Protein AF-A0AAD4FK71-F1 (afdb_monomer_lite)

InterPro domains:
  IPR039461 Peptidase family M49 [PTHR23422] (10-125)

Foldseek 3Di:
DDPPQPAQPDADDPDDDDPCVVVLVPDDPVVVVVVVVVVVVVVVCLVVVQVVLHPCLVVVLCVLVVLCVVCVVVLVVLCVQLVHDPVLSSLVVSQVVQCVVCSHQADPVSPDGHDGPHDPSSVVSSD

pLDDT: mean 83.79, std 14.92, range [30.34, 98.38]

Sequence (127 aa):
MTTNRLQIPEHTSLVHRLEIKPIFDSLSSRHKLYAHYLPKSAWAGTRIILPQTSGSSETIFEFIISLYRACDGKWDFLADECAVTDTEVQAFLSYAALFLYNLGQFYGDGGQQFVPDLSNDSLKNTL

Radius of gyration: 17.41 Å; chains: 1; bounding box: 33×38×49 Å

Secondary structure (DSSP, 8-state):
------PPPPTTSS------HHHHHHS-HHHHHHHHHHHHHHHHTHHHHHHHH-TTHHHHHHHHHHHHHHHTT-HHHHHHHTT--HHHHHHHHHHHHHHHHHTSSB-TTSS-B---SS-HHHHHHT-

Structure (mmCIF, N/CA/C/O backbone):
data_AF-A0AAD4FK71-F1
#
_entry.id   AF-A0AAD4FK71-F1
#
loop_
_atom_site.group_PDB
_atom_site.id
_atom_site.type_symbol
_atom_site.label_atom_id
_atom_site.label_alt_id
_atom_site.label_comp_id
_atom_site.label_asym_id
_atom_site.label_entity_id
_atom_site.label_seq_id
_atom_site.pdbx_PDB_ins_code
_atom_site.Cartn_x
_atom_site.Cartn_y
_atom_site.Cartn_z
_atom_site.occupancy
_atom_site.B_iso_or_equiv
_atom_site.auth_seq_id
_atom_site.auth_comp_id
_atom_site.auth_asym_id
_atom_site.auth_atom_id
_atom_site.pdbx_PDB_model_num
ATOM 1 N N . MET A 1 1 ? -5.806 22.432 23.462 1.00 33.44 1 MET A N 1
ATOM 2 C CA . MET A 1 1 ? -5.677 22.550 21.996 1.00 33.44 1 MET A CA 1
ATOM 3 C C . MET A 1 1 ? -6.458 21.403 21.392 1.00 33.44 1 MET A C 1
ATOM 5 O O . MET A 1 1 ? -6.058 20.261 21.554 1.00 33.44 1 MET A O 1
ATOM 9 N N . THR A 1 2 ? -7.630 21.690 20.838 1.00 30.34 2 THR A N 1
ATOM 10 C CA . THR A 1 2 ? -8.492 20.716 20.164 1.00 30.34 2 THR A CA 1
ATOM 11 C C . THR A 1 2 ? -7.798 20.266 18.883 1.00 30.34 2 THR A C 1
ATOM 13 O O . THR A 1 2 ? -7.734 21.004 17.905 1.00 30.34 2 THR A O 1
ATOM 16 N N . THR A 1 3 ? -7.208 19.074 18.909 1.00 39.72 3 THR A N 1
ATOM 17 C CA . THR A 1 3 ? -6.728 18.388 17.712 1.00 39.72 3 THR A CA 1
ATOM 18 C C . THR A 1 3 ? -7.942 18.076 16.846 1.00 39.72 3 THR A C 1
ATOM 20 O O . THR A 1 3 ? -8.678 17.130 17.112 1.00 39.72 3 THR A O 1
ATOM 23 N N . ASN A 1 4 ? -8.182 18.910 15.833 1.00 41.66 4 ASN A N 1
ATOM 24 C CA . ASN A 1 4 ? -9.071 18.573 14.727 1.00 41.66 4 ASN A CA 1
ATOM 25 C C . ASN A 1 4 ? -8.506 17.310 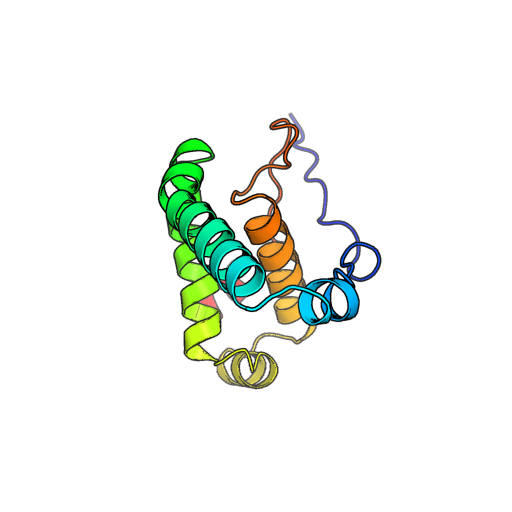14.068 1.00 41.66 4 ASN A C 1
ATOM 27 O O . ASN A 1 4 ? -7.549 17.384 13.299 1.00 41.66 4 ASN A O 1
AT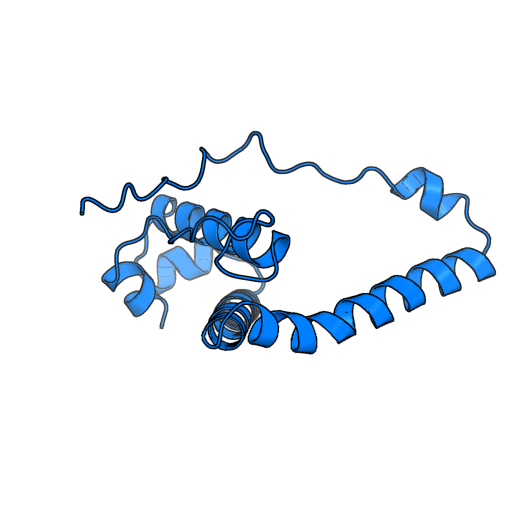OM 31 N N . ARG A 1 5 ? -9.040 16.140 14.432 1.00 48.56 5 ARG A N 1
ATOM 32 C CA . ARG A 1 5 ? -8.792 14.901 13.698 1.00 48.56 5 ARG A CA 1
ATOM 33 C C . ARG A 1 5 ? -9.503 15.055 12.362 1.00 48.56 5 ARG A C 1
ATOM 35 O O . ARG A 1 5 ? -10.729 15.057 12.332 1.00 48.56 5 ARG A O 1
ATOM 42 N N . LEU A 1 6 ? -8.752 15.231 11.280 1.00 53.97 6 LEU A N 1
ATOM 43 C CA . LEU A 1 6 ? -9.345 15.096 9.958 1.00 53.97 6 LEU A CA 1
ATOM 44 C C . LEU A 1 6 ? -9.700 13.624 9.767 1.00 53.97 6 LEU A C 1
ATOM 46 O O . LEU A 1 6 ? -8.823 12.759 9.793 1.00 53.97 6 LEU A O 1
ATOM 50 N N . GLN A 1 7 ? -10.998 13.360 9.639 1.00 56.66 7 GLN A N 1
ATOM 51 C CA . GLN A 1 7 ? -11.505 12.067 9.204 1.00 56.66 7 GLN A CA 1
ATOM 52 C C . GLN A 1 7 ? -10.936 11.739 7.825 1.00 56.66 7 GLN A C 1
ATOM 54 O O . GLN A 1 7 ? -10.749 12.625 6.986 1.00 56.66 7 GLN A O 1
ATOM 59 N N . ILE A 1 8 ? -10.637 10.458 7.617 1.00 62.12 8 ILE A N 1
ATOM 60 C CA . ILE A 1 8 ? -10.242 9.936 6.311 1.00 62.12 8 ILE A CA 1
ATOM 61 C C . ILE A 1 8 ? -11.364 10.305 5.320 1.00 62.12 8 ILE A C 1
ATOM 63 O O . ILE A 1 8 ? -12.530 10.049 5.624 1.00 62.12 8 ILE A O 1
ATOM 67 N N . PRO A 1 9 ? -11.057 10.955 4.183 1.00 58.44 9 PRO A N 1
ATOM 68 C CA . PRO A 1 9 ? -12.081 11.355 3.222 1.00 58.44 9 PRO A CA 1
ATOM 69 C C . PRO A 1 9 ? -12.882 10.149 2.698 1.00 58.44 9 PRO A C 1
ATOM 71 O O . PRO A 1 9 ? -12.345 9.054 2.544 1.00 58.44 9 PRO A O 1
ATOM 74 N N . GLU A 1 10 ? -14.176 10.362 2.435 1.00 56.31 10 GLU A N 1
ATOM 75 C CA . GLU A 1 10 ? -15.147 9.312 2.092 1.00 56.31 10 GLU A CA 1
ATOM 76 C C . GLU A 1 10 ? -14.785 8.488 0.832 1.00 56.31 10 GLU A C 1
ATOM 78 O O . GLU A 1 10 ? -14.159 8.957 -0.119 1.00 56.31 10 GLU A O 1
ATOM 83 N N . HIS A 1 11 ? -15.234 7.230 0.839 1.00 57.88 11 HIS A N 1
ATOM 84 C CA . HIS A 1 11 ? -14.462 6.028 0.493 1.00 57.88 11 HIS A CA 1
ATOM 85 C C . HIS A 1 11 ? -14.178 5.678 -0.982 1.00 57.88 11 HIS A C 1
ATOM 87 O O . HIS A 1 11 ? -13.484 4.692 -1.216 1.00 57.88 11 HIS A O 1
ATOM 93 N N . THR A 1 12 ? -14.676 6.379 -2.003 1.00 50.03 12 THR A N 1
ATOM 94 C CA . THR A 1 12 ? -14.643 5.797 -3.373 1.00 50.03 12 THR A CA 1
ATOM 95 C C . THR A 1 12 ? -14.093 6.690 -4.476 1.00 50.03 12 THR A C 1
ATOM 97 O O . THR A 1 12 ? -13.758 6.185 -5.546 1.00 50.03 12 THR A O 1
ATOM 100 N N . SER A 1 13 ? -13.945 7.995 -4.248 1.00 53.78 13 SER A N 1
ATOM 101 C CA . SER A 1 13 ? -13.575 8.939 -5.313 1.00 53.78 13 SER A CA 1
ATOM 102 C C . SER A 1 13 ? -12.066 9.146 -5.492 1.00 53.78 13 SER A C 1
ATOM 104 O O . SER A 1 13 ? -11.671 9.843 -6.423 1.00 53.78 13 SER A O 1
ATOM 106 N N . LEU A 1 14 ? -11.226 8.542 -4.640 1.00 67.94 14 LEU A N 1
ATOM 107 C CA . LEU A 1 14 ? -9.779 8.816 -4.572 1.00 67.94 14 LEU A CA 1
ATOM 108 C C . LEU A 1 14 ? -8.880 7.682 -5.089 1.00 67.94 14 LEU A C 1
ATOM 110 O O . LEU A 1 14 ? -7.673 7.878 -5.239 1.00 67.94 14 LEU A O 1
ATOM 114 N N . VAL A 1 15 ? -9.432 6.496 -5.363 1.00 81.50 15 VAL A N 1
ATOM 115 C CA . VAL A 1 15 ? -8.656 5.361 -5.881 1.00 81.50 15 VAL A CA 1
ATOM 116 C C . VAL A 1 15 ? -8.820 5.287 -7.392 1.00 81.50 15 VAL A C 1
ATOM 118 O O . VAL A 1 15 ? -9.895 4.983 -7.907 1.00 81.50 15 VAL A O 1
ATOM 121 N N . HIS A 1 16 ? -7.727 5.521 -8.113 1.00 86.69 16 HIS A N 1
ATOM 122 C CA . HIS A 1 16 ? -7.698 5.439 -9.569 1.00 86.69 16 HIS A CA 1
ATOM 123 C C . HIS A 1 16 ? -6.749 4.338 -10.024 1.00 86.69 16 HIS A C 1
ATOM 125 O O . HIS A 1 16 ? -5.592 4.270 -9.605 1.00 86.69 16 HIS A O 1
ATOM 131 N N . ARG A 1 17 ? -7.231 3.476 -10.921 1.00 90.00 17 ARG A N 1
ATOM 132 C CA . ARG A 1 17 ? -6.391 2.458 -11.546 1.00 90.00 17 ARG A CA 1
ATOM 133 C C . ARG A 1 17 ? -5.507 3.106 -12.607 1.00 90.00 17 ARG A C 1
ATOM 135 O O . ARG A 1 17 ? -5.995 3.804 -13.491 1.00 90.00 17 ARG A O 1
ATOM 142 N N . LEU A 1 18 ? -4.207 2.831 -12.548 1.00 90.56 18 LEU A N 1
ATOM 143 C CA . LEU A 1 18 ? -3.277 3.247 -13.590 1.00 90.56 18 LEU A CA 1
ATOM 144 C C . LEU A 1 18 ? -3.470 2.384 -14.850 1.00 90.56 18 LEU A C 1
ATOM 146 O O . LEU A 1 18 ? -3.084 1.214 -14.885 1.00 90.56 18 LEU A O 1
ATOM 150 N N . GLU A 1 19 ? -4.030 2.973 -15.905 1.00 94.75 19 GLU A N 1
ATOM 151 C CA . GLU A 1 19 ? -4.225 2.322 -17.207 1.00 94.75 19 GLU A CA 1
ATOM 152 C C . GLU A 1 19 ? -2.918 2.288 -18.020 1.00 94.75 19 GLU A C 1
ATOM 154 O O . GLU A 1 19 ? -2.703 3.078 -18.936 1.00 94.75 19 GLU A O 1
ATOM 159 N N . ILE A 1 20 ? -2.011 1.370 -17.671 1.00 94.12 20 ILE A N 1
ATOM 160 C CA . ILE A 1 20 ? -0.681 1.261 -18.304 1.00 94.12 20 ILE A CA 1
ATOM 161 C C . ILE A 1 20 ? -0.538 0.065 -19.252 1.00 94.12 20 ILE A C 1
ATOM 163 O O . ILE A 1 20 ? 0.427 -0.014 -20.011 1.00 94.12 20 ILE A O 1
ATOM 167 N N . LYS A 1 21 ? -1.490 -0.878 -19.239 1.00 95.25 21 LYS A N 1
ATOM 168 C CA . LYS A 1 21 ? -1.368 -2.159 -19.953 1.00 95.25 21 LYS A CA 1
ATOM 169 C C . LYS A 1 21 ? -1.048 -2.013 -21.453 1.00 95.25 21 LYS A C 1
ATOM 171 O O . LYS A 1 21 ? -0.086 -2.648 -21.878 1.00 95.25 21 LYS A O 1
ATOM 176 N N . PRO A 1 22 ? -1.745 -1.175 -22.248 1.00 97.06 22 PRO A N 1
ATOM 177 C CA . PRO A 1 22 ? -1.445 -1.048 -23.679 1.00 97.06 22 PRO A CA 1
ATOM 178 C C . PRO A 1 22 ? -0.022 -0.537 -23.942 1.00 97.06 22 PRO A C 1
ATOM 180 O O . PRO A 1 22 ? 0.666 -1.016 -24.843 1.00 97.06 22 PRO A O 1
ATOM 183 N N . ILE A 1 23 ? 0.443 0.402 -23.111 1.00 96.44 23 ILE A N 1
ATOM 184 C CA . ILE A 1 23 ? 1.791 0.969 -23.196 1.00 96.44 23 ILE A CA 1
ATOM 185 C C . ILE A 1 23 ? 2.817 -0.101 -22.827 1.00 96.44 23 ILE A C 1
ATOM 187 O O . ILE A 1 23 ? 3.765 -0.319 -23.578 1.00 96.44 23 ILE A O 1
ATOM 191 N N . PHE A 1 24 ? 2.607 -0.815 -21.717 1.00 96.69 24 PHE A N 1
ATOM 192 C CA . PHE A 1 24 ? 3.496 -1.892 -21.292 1.00 96.69 24 PHE A CA 1
ATOM 193 C C . PHE A 1 24 ? 3.574 -3.011 -22.336 1.00 96.69 24 PHE A C 1
ATOM 195 O O . PHE A 1 24 ? 4.663 -3.499 -22.636 1.00 96.69 24 PHE A O 1
ATOM 202 N N . ASP A 1 25 ? 2.446 -3.390 -22.939 1.00 97.62 25 ASP A N 1
ATOM 203 C CA . ASP A 1 25 ? 2.387 -4.441 -23.955 1.00 97.62 25 ASP A CA 1
ATOM 204 C C . ASP A 1 25 ? 3.169 -4.063 -25.223 1.00 97.62 25 ASP A C 1
ATOM 206 O O . ASP A 1 25 ? 3.823 -4.939 -25.797 1.00 97.62 25 ASP A O 1
ATOM 210 N N . SER A 1 26 ? 3.195 -2.772 -25.585 1.00 97.75 26 SER A N 1
ATOM 211 C CA . SER A 1 26 ? 3.951 -2.225 -26.726 1.00 97.75 26 SER A CA 1
ATOM 212 C C . SER A 1 26 ? 5.478 -2.222 -26.544 1.00 97.75 26 SER A C 1
ATOM 214 O O . SER A 1 26 ? 6.224 -2.046 -27.509 1.00 97.75 26 SER A O 1
ATOM 216 N N . LEU A 1 27 ? 5.967 -2.429 -25.317 1.00 97.94 27 LEU A N 1
ATOM 217 C CA . LEU A 1 27 ? 7.396 -2.434 -25.023 1.00 97.94 27 LEU A CA 1
ATOM 218 C C . LEU A 1 27 ? 8.102 -3.653 -25.635 1.00 97.94 27 LEU A C 1
ATOM 220 O O . LEU A 1 27 ? 7.593 -4.778 -25.626 1.00 97.94 27 LEU A O 1
ATOM 224 N N . SER A 1 28 ? 9.348 -3.447 -26.069 1.00 98.38 28 SER A N 1
ATOM 225 C CA . SER A 1 28 ? 10.257 -4.542 -26.417 1.00 98.38 28 SER A CA 1
ATOM 226 C C . SER A 1 28 ? 10.558 -5.420 -25.196 1.00 98.38 28 SER A C 1
ATOM 228 O O . SER A 1 28 ? 10.483 -4.960 -24.054 1.00 98.38 28 SER A O 1
ATOM 230 N N . SER A 1 29 ? 10.986 -6.668 -25.409 1.00 98.00 29 SER A N 1
ATOM 231 C CA . SER A 1 29 ? 11.355 -7.578 -24.311 1.00 98.00 29 SER A CA 1
ATOM 232 C C . SER A 1 29 ? 12.412 -6.979 -23.375 1.00 98.00 29 SER A C 1
ATOM 234 O O . SER A 1 29 ? 12.317 -7.121 -22.158 1.00 98.00 29 SER A O 1
ATOM 236 N N . ARG A 1 30 ? 13.383 -6.234 -23.923 1.00 98.12 30 ARG A N 1
ATOM 237 C CA . ARG A 1 30 ? 14.405 -5.530 -23.133 1.00 98.12 30 ARG A CA 1
ATOM 238 C C . ARG A 1 30 ? 13.798 -4.430 -22.260 1.00 98.12 30 ARG A C 1
ATOM 240 O O . ARG A 1 30 ? 14.146 -4.331 -21.086 1.00 98.12 30 ARG A O 1
ATOM 247 N N . HIS A 1 31 ? 12.896 -3.616 -22.808 1.00 98.12 31 HIS A N 1
ATOM 248 C CA . HIS A 1 31 ? 12.234 -2.556 -22.044 1.00 98.12 31 HIS A CA 1
ATOM 249 C C . HIS A 1 31 ? 11.281 -3.119 -20.986 1.00 98.12 31 HIS A C 1
ATOM 251 O O . HIS A 1 31 ? 11.223 -2.566 -19.895 1.00 98.12 31 HIS A O 1
ATOM 257 N N . LYS A 1 32 ? 10.607 -4.246 -21.250 1.00 98.00 32 LYS A N 1
ATOM 258 C CA . LYS A 1 32 ? 9.790 -4.949 -20.244 1.00 98.00 32 LYS A CA 1
ATOM 259 C C . LYS A 1 32 ? 10.630 -5.436 -19.067 1.00 98.00 32 LYS A C 1
ATOM 261 O O . LYS A 1 32 ? 10.234 -5.235 -17.925 1.00 98.00 32 LYS A O 1
ATOM 266 N N . LEU A 1 33 ? 11.807 -6.016 -19.325 1.00 98.06 33 LEU A N 1
ATOM 267 C CA . LEU A 1 33 ? 12.731 -6.421 -18.259 1.00 98.06 33 LEU A CA 1
ATOM 268 C C . LEU A 1 33 ? 13.185 -5.218 -17.428 1.00 98.06 33 LEU A C 1
ATOM 270 O O . LEU A 1 33 ? 13.126 -5.264 -16.203 1.00 98.06 33 LEU A O 1
ATOM 274 N N . TYR A 1 34 ? 13.573 -4.119 -18.080 1.00 97.69 34 TYR A N 1
ATOM 275 C CA . TYR A 1 34 ? 13.927 -2.887 -17.375 1.00 97.69 34 TYR A CA 1
ATOM 276 C C . TYR A 1 34 ? 12.760 -2.358 -16.524 1.00 97.69 34 TYR A C 1
ATOM 278 O O . TYR A 1 34 ? 12.929 -2.115 -15.331 1.00 97.69 34 TYR A O 1
ATOM 286 N N . ALA A 1 35 ? 11.563 -2.265 -17.106 1.00 96.62 35 ALA A N 1
ATOM 287 C CA . ALA A 1 35 ? 10.348 -1.817 -16.430 1.00 96.62 35 ALA A CA 1
ATOM 288 C C . ALA A 1 35 ? 9.878 -2.767 -15.314 1.00 96.62 35 ALA A C 1
ATOM 290 O O . ALA A 1 35 ? 9.141 -2.339 -14.435 1.00 96.62 35 ALA A O 1
ATOM 291 N N . HIS A 1 36 ? 10.301 -4.034 -15.315 1.00 95.56 36 HIS A N 1
ATOM 292 C CA . HIS A 1 36 ? 10.060 -4.971 -14.217 1.00 95.56 36 HIS A CA 1
ATOM 293 C C . HIS A 1 36 ? 11.045 -4.756 -13.061 1.00 95.56 36 HIS A C 1
ATOM 295 O O . HIS A 1 36 ? 10.641 -4.646 -11.903 1.00 95.56 36 HIS A O 1
ATOM 301 N N . TYR A 1 37 ? 12.346 -4.699 -13.363 1.00 97.69 37 TYR A N 1
ATOM 302 C CA . TYR A 1 37 ? 13.376 -4.636 -12.326 1.00 97.69 37 TYR A CA 1
ATOM 303 C C . TYR A 1 37 ? 13.500 -3.254 -11.685 1.00 97.69 37 TYR A C 1
ATOM 305 O O . TYR A 1 37 ? 13.771 -3.184 -10.489 1.00 97.69 37 TYR A O 1
ATOM 313 N N . LEU A 1 38 ? 13.254 -2.169 -12.426 1.00 96.12 38 LEU A N 1
ATOM 314 C CA . LEU A 1 38 ? 13.366 -0.813 -11.886 1.00 96.12 38 LEU A CA 1
ATOM 315 C C . LEU A 1 38 ? 12.391 -0.567 -10.713 1.00 96.12 38 LEU A C 1
ATOM 317 O O . LEU A 1 38 ? 12.868 -0.231 -9.627 1.00 96.12 38 LEU A O 1
ATOM 321 N N . PRO A 1 39 ? 11.065 -0.790 -10.842 1.00 94.81 39 PRO A N 1
ATOM 322 C CA . PRO A 1 39 ? 10.153 -0.665 -9.709 1.00 94.81 39 PRO A CA 1
ATOM 323 C C . PRO A 1 39 ? 10.455 -1.675 -8.604 1.00 94.81 39 PRO A C 1
ATOM 325 O O . PRO A 1 39 ? 10.340 -1.332 -7.437 1.00 94.81 39 PRO A O 1
ATOM 328 N N . LYS A 1 40 ? 10.882 -2.902 -8.935 1.00 95.56 40 LYS A N 1
ATOM 329 C CA . LYS A 1 40 ? 11.250 -3.909 -7.926 1.00 95.56 40 LYS A CA 1
ATOM 330 C C . LYS A 1 40 ? 12.377 -3.412 -7.014 1.00 95.56 40 LYS A C 1
ATOM 332 O O . LYS A 1 40 ? 12.298 -3.583 -5.801 1.00 95.56 40 LYS A O 1
ATOM 337 N N . SER A 1 41 ? 13.395 -2.771 -7.588 1.00 94.31 41 SER A N 1
ATOM 338 C CA . SER A 1 41 ? 14.463 -2.122 -6.825 1.00 94.31 41 SER A CA 1
ATOM 339 C C . SER A 1 41 ? 13.963 -0.906 -6.045 1.00 94.31 41 SER A C 1
ATOM 341 O O . SER A 1 41 ? 14.354 -0.736 -4.896 1.00 94.31 41 SER A O 1
ATOM 343 N N . ALA A 1 42 ? 13.075 -0.091 -6.622 1.00 94.31 42 ALA A N 1
ATOM 344 C CA . ALA A 1 42 ? 12.494 1.058 -5.926 1.00 94.31 42 ALA A CA 1
ATOM 345 C C . ALA A 1 42 ? 11.665 0.637 -4.695 1.00 94.31 42 ALA A C 1
ATOM 347 O O . ALA A 1 42 ? 11.864 1.173 -3.608 1.00 94.31 42 ALA A O 1
ATOM 348 N N . TRP A 1 43 ? 10.807 -0.379 -4.831 1.00 93.12 43 TRP A N 1
ATOM 349 C CA . TRP A 1 43 ? 9.988 -0.924 -3.741 1.00 93.12 43 TRP A CA 1
ATOM 350 C C . TRP A 1 43 ? 10.814 -1.599 -2.640 1.00 93.12 43 TRP A C 1
ATOM 352 O O . TRP A 1 43 ? 10.400 -1.615 -1.485 1.00 93.12 43 TRP A O 1
ATOM 362 N N . ALA A 1 44 ? 12.014 -2.104 -2.942 1.00 93.19 44 ALA A N 1
ATOM 363 C CA . ALA A 1 44 ? 12.928 -2.572 -1.897 1.00 93.19 44 ALA A CA 1
ATOM 364 C C . ALA A 1 44 ? 13.342 -1.437 -0.933 1.00 93.19 44 ALA A C 1
ATOM 366 O O . ALA A 1 44 ? 13.635 -1.694 0.234 1.00 93.19 44 ALA A O 1
ATOM 367 N N . GLY A 1 45 ? 13.303 -0.181 -1.393 1.00 93.06 45 GLY A N 1
ATOM 368 C CA . GLY A 1 45 ? 13.550 1.012 -0.584 1.00 93.06 45 GLY A CA 1
ATOM 369 C C . GLY A 1 45 ? 12.439 1.350 0.417 1.00 93.06 45 GLY A C 1
ATOM 370 O O . GLY A 1 45 ? 12.671 2.162 1.309 1.00 93.06 45 GLY A O 1
ATOM 371 N N . THR A 1 46 ? 11.263 0.714 0.349 1.00 93.50 46 THR A N 1
ATOM 372 C CA . THR A 1 46 ? 10.155 0.972 1.287 1.00 93.50 46 THR A CA 1
ATOM 373 C C . THR A 1 46 ? 10.571 0.792 2.748 1.00 93.50 46 THR A C 1
ATOM 375 O O . THR A 1 46 ? 10.198 1.597 3.596 1.00 93.50 46 THR A O 1
ATOM 378 N N . ARG A 1 47 ? 11.418 -0.202 3.045 1.00 91.38 47 ARG A N 1
ATOM 379 C CA . ARG A 1 47 ? 11.945 -0.442 4.402 1.00 91.38 47 ARG A CA 1
ATOM 380 C C . ARG A 1 47 ? 12.828 0.678 4.935 1.00 91.38 47 ARG A C 1
ATOM 382 O O . ARG A 1 47 ? 12.975 0.802 6.140 1.00 91.38 47 ARG A O 1
ATOM 389 N N . ILE A 1 48 ? 13.403 1.485 4.051 1.00 93.31 48 ILE A N 1
ATOM 390 C CA . ILE A 1 48 ? 14.200 2.651 4.431 1.00 93.31 48 ILE A CA 1
ATOM 391 C C . ILE A 1 48 ? 13.269 3.832 4.731 1.00 93.31 48 ILE A C 1
ATOM 393 O O . ILE A 1 48 ? 13.490 4.551 5.699 1.00 93.31 48 ILE A O 1
ATOM 397 N N . ILE A 1 49 ? 12.210 4.004 3.933 1.00 91.81 49 ILE A N 1
ATOM 398 C CA . ILE A 1 49 ? 11.264 5.126 4.047 1.00 91.81 49 ILE A CA 1
ATOM 399 C C . ILE A 1 49 ? 10.425 5.032 5.327 1.00 91.81 49 ILE A C 1
ATOM 401 O O . ILE A 1 49 ? 10.257 6.028 6.024 1.00 91.81 49 ILE A O 1
ATOM 405 N N . LEU A 1 50 ? 9.915 3.844 5.665 1.00 92.50 50 LEU A N 1
ATOM 406 C CA . LEU A 1 50 ? 9.031 3.649 6.822 1.00 92.50 50 LEU A CA 1
ATOM 407 C C . LEU A 1 50 ? 9.603 4.233 8.135 1.00 92.50 50 LEU A C 1
ATOM 409 O O . LEU A 1 50 ? 8.943 5.088 8.724 1.00 92.50 50 LEU A O 1
ATOM 413 N N . PRO A 1 51 ? 10.821 3.880 8.589 1.00 91.25 51 PRO A N 1
ATOM 414 C CA . PRO A 1 51 ? 11.383 4.454 9.813 1.00 91.25 51 PRO A CA 1
ATOM 415 C C . PRO A 1 51 ? 11.754 5.942 9.682 1.00 91.25 51 PRO A C 1
ATOM 417 O O . PRO A 1 51 ? 11.853 6.627 10.698 1.00 91.25 51 PRO A O 1
ATOM 420 N N . GLN A 1 52 ? 11.943 6.465 8.462 1.00 89.75 52 GLN A N 1
ATOM 421 C CA . GLN A 1 52 ? 12.186 7.896 8.233 1.00 89.75 52 GLN A CA 1
ATOM 422 C C . GLN A 1 52 ? 10.925 8.744 8.429 1.00 89.75 52 GLN A C 1
ATOM 424 O O . GLN A 1 52 ? 11.043 9.922 8.762 1.00 89.75 52 GLN A O 1
ATOM 429 N N . THR A 1 53 ? 9.732 8.170 8.239 1.00 85.12 53 THR A N 1
ATOM 430 C CA . THR A 1 53 ? 8.465 8.883 8.469 1.00 85.12 53 THR A CA 1
ATOM 431 C C . THR A 1 53 ? 8.063 8.857 9.941 1.00 85.12 53 THR A C 1
ATOM 433 O O . THR A 1 53 ? 7.709 9.890 10.507 1.00 85.12 53 THR A O 1
ATOM 436 N N . SER A 1 54 ? 8.115 7.688 10.585 1.00 85.56 54 SER A N 1
ATOM 437 C CA . SER A 1 54 ? 7.845 7.539 12.015 1.00 85.56 54 SER A CA 1
ATOM 438 C C . SER A 1 54 ? 8.380 6.217 12.556 1.00 85.56 54 SER A C 1
ATOM 440 O O . SER A 1 54 ? 8.318 5.195 11.877 1.00 85.56 54 SER A O 1
ATOM 442 N N . GLY A 1 55 ? 8.796 6.203 13.826 1.00 86.19 55 GLY A N 1
ATOM 443 C CA . GLY A 1 55 ? 9.204 4.974 14.518 1.00 86.19 55 GLY A CA 1
ATOM 444 C C . GLY A 1 55 ? 8.105 3.903 14.609 1.00 86.19 55 GLY A C 1
ATOM 445 O O . GLY A 1 55 ? 8.422 2.736 14.802 1.00 86.19 55 GLY A O 1
ATOM 446 N N . SER A 1 56 ? 6.827 4.269 14.442 1.00 86.62 56 SER A N 1
ATOM 447 C CA . SER A 1 56 ? 5.695 3.328 14.418 1.00 86.62 56 SER A CA 1
ATOM 448 C C . SER A 1 56 ? 5.302 2.845 13.018 1.00 86.62 56 SER A C 1
ATOM 450 O O . SER A 1 56 ? 4.580 1.853 12.909 1.00 86.62 56 SER A O 1
ATOM 452 N N . SER A 1 57 ? 5.751 3.513 11.948 1.00 91.12 57 SER A N 1
ATOM 453 C CA . SER A 1 57 ? 5.323 3.213 10.574 1.00 91.12 57 SER A CA 1
ATOM 454 C C . SER A 1 57 ? 5.702 1.793 10.147 1.00 91.12 57 SER A C 1
ATOM 456 O O . SER A 1 57 ? 4.914 1.117 9.493 1.00 91.12 57 S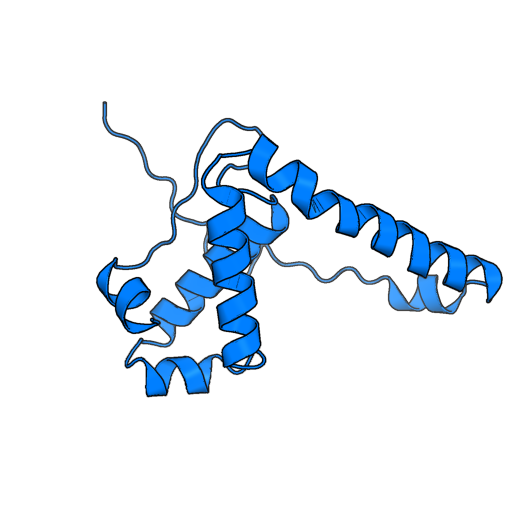ER A O 1
ATOM 458 N N . GLU A 1 58 ? 6.883 1.304 10.533 1.00 93.00 58 GLU A N 1
ATOM 459 C CA . GLU A 1 58 ? 7.313 -0.056 10.186 1.00 93.00 58 GLU A CA 1
ATOM 460 C C . GLU A 1 58 ? 6.382 -1.125 10.778 1.00 93.00 58 GLU A C 1
ATOM 462 O O . GLU A 1 58 ? 5.935 -2.019 10.061 1.00 93.00 58 GLU A O 1
ATOM 467 N N . THR A 1 59 ? 6.010 -0.984 12.051 1.00 92.81 59 THR A N 1
ATOM 468 C CA . THR A 1 59 ? 5.089 -1.904 12.731 1.00 92.81 59 THR A CA 1
ATOM 469 C C . THR A 1 59 ? 3.698 -1.895 12.098 1.00 92.81 59 THR A C 1
ATOM 471 O O . THR A 1 59 ? 3.101 -2.951 11.906 1.00 92.81 59 THR A O 1
ATOM 474 N N . ILE A 1 60 ? 3.183 -0.714 11.738 1.00 92.56 60 ILE A N 1
ATOM 475 C CA . ILE A 1 60 ? 1.873 -0.581 11.080 1.00 92.56 60 ILE A CA 1
ATOM 476 C C . ILE A 1 60 ? 1.894 -1.248 9.699 1.00 92.56 60 ILE A C 1
ATOM 478 O O . ILE A 1 60 ? 0.953 -1.956 9.343 1.00 92.56 60 ILE A O 1
ATOM 482 N N . PHE A 1 61 ? 2.974 -1.065 8.935 1.00 94.56 61 PHE A N 1
ATOM 483 C CA . PHE A 1 61 ? 3.143 -1.733 7.647 1.00 94.56 61 PHE A CA 1
ATOM 484 C C . PHE A 1 61 ? 3.135 -3.259 7.806 1.00 94.56 61 PHE A C 1
ATOM 486 O O . PHE A 1 61 ? 2.397 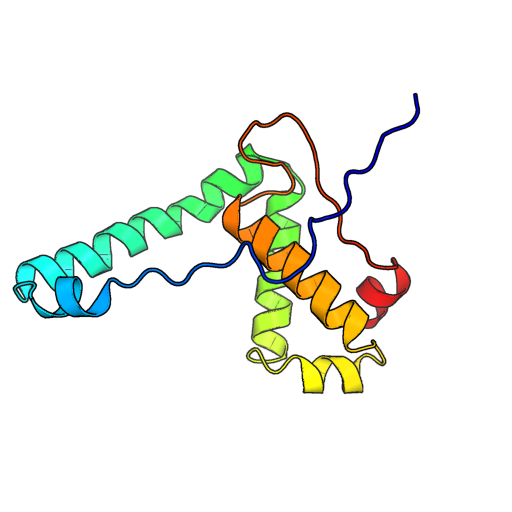-3.942 7.096 1.00 94.56 61 PHE A O 1
ATOM 493 N N . GLU A 1 62 ? 3.915 -3.799 8.749 1.00 94.19 62 GLU A N 1
ATOM 494 C CA . GLU A 1 62 ? 3.937 -5.243 9.014 1.00 94.19 62 GLU A CA 1
ATOM 495 C C . GLU A 1 62 ? 2.567 -5.780 9.411 1.00 94.19 62 GLU A C 1
ATOM 497 O O . GLU A 1 62 ? 2.179 -6.849 8.941 1.00 94.19 62 GLU A O 1
ATOM 502 N N . PHE A 1 63 ? 1.817 -5.038 10.224 1.00 93.00 63 PHE A N 1
ATOM 503 C CA . PHE A 1 63 ? 0.463 -5.411 10.618 1.00 93.00 63 PHE A CA 1
ATOM 504 C C . PHE A 1 63 ? -0.472 -5.532 9.407 1.00 93.00 63 PHE A C 1
ATOM 506 O O . PHE A 1 63 ? -1.083 -6.581 9.208 1.00 93.00 63 PHE A O 1
ATOM 513 N N . ILE A 1 64 ? -0.517 -4.508 8.546 1.00 93.88 64 ILE A N 1
ATOM 514 C CA . ILE A 1 64 ? -1.360 -4.502 7.339 1.00 93.88 64 ILE A CA 1
ATOM 515 C C . ILE A 1 64 ? -1.009 -5.680 6.419 1.00 93.88 64 ILE A C 1
ATOM 517 O O . ILE A 1 64 ? -1.895 -6.406 5.962 1.00 93.88 64 ILE A O 1
ATOM 521 N N . ILE A 1 65 ? 0.283 -5.899 6.156 1.00 94.56 65 ILE A N 1
ATOM 522 C CA . ILE A 1 65 ? 0.737 -6.982 5.273 1.00 94.56 65 ILE A CA 1
ATOM 523 C C . ILE A 1 65 ? 0.482 -8.361 5.894 1.00 94.56 65 ILE A C 1
ATOM 525 O O . ILE A 1 65 ? 0.147 -9.301 5.172 1.00 94.56 65 ILE A O 1
ATOM 529 N N . SER A 1 66 ? 0.625 -8.500 7.212 1.00 93.38 66 SER A N 1
ATOM 530 C CA . SER A 1 66 ? 0.367 -9.761 7.916 1.00 93.38 66 SER A CA 1
ATOM 531 C C . SER A 1 66 ? -1.112 -10.128 7.893 1.00 93.38 66 SER A C 1
ATOM 533 O O . SER A 1 66 ? -1.429 -11.274 7.583 1.00 93.38 66 SER A O 1
ATOM 535 N N . LEU A 1 67 ? -2.011 -9.162 8.112 1.00 91.94 67 LEU A N 1
ATOM 536 C CA . LEU A 1 67 ? -3.454 -9.375 7.975 1.00 91.94 67 LEU A CA 1
ATOM 537 C C . LEU A 1 67 ? -3.832 -9.798 6.555 1.00 91.94 67 LEU A C 1
ATOM 539 O O . LEU A 1 67 ? -4.511 -10.806 6.379 1.00 91.94 67 LEU A O 1
ATOM 543 N N . TYR A 1 68 ? -3.323 -9.091 5.539 1.00 93.56 68 TYR A N 1
ATOM 544 C CA . TYR A 1 68 ? -3.554 -9.470 4.144 1.00 93.56 68 TYR A CA 1
ATOM 545 C C . TYR A 1 68 ? -3.100 -10.909 3.856 1.00 93.56 68 TYR A C 1
ATOM 547 O O . TYR A 1 68 ? -3.797 -11.650 3.170 1.00 93.56 68 TYR A O 1
ATOM 555 N N . ARG A 1 69 ? -1.943 -11.327 4.388 1.00 93.06 69 ARG A N 1
ATOM 556 C CA . ARG A 1 69 ? -1.431 -12.700 4.231 1.00 93.06 69 ARG A CA 1
ATOM 557 C C . ARG A 1 69 ? -2.267 -13.736 4.977 1.00 93.06 69 ARG A C 1
ATOM 559 O O . ARG A 1 69 ? -2.380 -14.853 4.486 1.00 93.06 69 ARG A O 1
ATOM 566 N N . ALA A 1 70 ? -2.814 -13.388 6.139 1.00 90.25 70 ALA A N 1
ATOM 567 C CA . ALA A 1 70 ? -3.641 -14.288 6.935 1.00 90.25 70 ALA A CA 1
ATOM 568 C C . ALA A 1 70 ? -4.971 -14.607 6.235 1.00 90.25 70 ALA A C 1
ATOM 570 O O . ALA A 1 70 ? -5.410 -15.753 6.260 1.00 90.25 70 ALA A O 1
ATOM 571 N N . CYS A 1 71 ? -5.579 -13.619 5.570 1.00 90.06 71 CYS A N 1
ATOM 572 C CA . CYS A 1 71 ? -6.848 -13.798 4.861 1.00 90.06 71 CYS A CA 1
ATOM 573 C C . CYS A 1 71 ? -6.706 -14.016 3.344 1.00 90.06 71 CYS A C 1
ATOM 575 O O . CYS A 1 71 ? -7.703 -14.286 2.678 1.00 90.06 71 CYS A O 1
ATOM 577 N N . ASP A 1 72 ? -5.503 -13.888 2.775 1.00 91.50 72 ASP A N 1
ATOM 578 C CA . ASP A 1 72 ? -5.260 -13.895 1.320 1.00 91.50 72 ASP A CA 1
ATOM 579 C C . ASP A 1 72 ? -6.140 -12.868 0.571 1.00 91.50 72 ASP A C 1
ATOM 581 O O . ASP A 1 72 ? -6.682 -13.121 -0.504 1.00 91.50 72 ASP A O 1
ATOM 585 N N . GLY A 1 73 ? -6.360 -11.708 1.200 1.00 88.38 73 GLY A N 1
ATOM 586 C CA . GLY A 1 73 ? -7.246 -10.654 0.698 1.00 88.38 73 GLY A CA 1
ATOM 587 C C . GLY A 1 73 ? -8.748 -10.971 0.753 1.00 88.38 73 GLY A C 1
ATOM 588 O O . GLY A 1 73 ? -9.542 -10.200 0.212 1.00 88.38 73 GLY A O 1
ATOM 589 N N . LYS A 1 74 ? -9.165 -12.072 1.391 1.00 91.44 74 LYS A N 1
ATOM 590 C CA . LYS A 1 74 ? -10.578 -12.437 1.596 1.00 91.44 74 LYS A CA 1
ATOM 591 C C . LYS A 1 74 ? -11.103 -11.794 2.875 1.00 91.44 74 LYS A C 1
ATOM 593 O O . LYS A 1 74 ? -11.187 -12.430 3.922 1.00 91.44 74 LYS A O 1
ATOM 598 N N . TRP A 1 75 ? -11.413 -10.507 2.790 1.00 89.62 75 TRP A N 1
ATOM 599 C CA . TRP A 1 75 ? -11.780 -9.704 3.956 1.00 89.62 75 TRP A CA 1
ATOM 600 C C . TRP A 1 75 ? -13.120 -10.092 4.585 1.00 89.62 75 TRP A C 1
ATOM 602 O O . TRP A 1 75 ? -13.228 -10.020 5.801 1.00 89.62 75 TRP A O 1
ATOM 612 N N . ASP A 1 76 ? -14.075 -10.590 3.798 1.00 87.69 76 ASP A N 1
ATOM 613 C CA . ASP A 1 76 ? -15.371 -11.064 4.310 1.00 87.69 76 ASP A CA 1
ATOM 614 C C . ASP A 1 76 ? -15.188 -12.240 5.288 1.00 87.69 76 ASP A C 1
ATOM 616 O O . ASP A 1 76 ? -15.772 -12.270 6.364 1.00 87.69 76 ASP A O 1
ATOM 620 N N . PHE A 1 77 ? -14.277 -13.168 4.969 1.00 86.25 77 PHE A N 1
ATOM 621 C CA . PHE A 1 77 ? -13.939 -14.287 5.856 1.00 86.25 77 PHE A CA 1
ATOM 622 C C . PHE A 1 77 ? -13.312 -13.810 7.173 1.00 86.25 77 PHE A C 1
ATOM 624 O O . PHE A 1 77 ? -13.592 -14.354 8.237 1.00 86.25 77 PHE A O 1
ATOM 631 N N . LEU A 1 78 ? -12.462 -12.782 7.104 1.00 82.56 78 LEU A N 1
ATOM 632 C CA . LEU A 1 78 ? -11.857 -12.180 8.291 1.00 82.56 78 LEU A CA 1
ATOM 633 C C . LEU A 1 78 ? -12.901 -11.427 9.135 1.00 82.56 78 LEU A C 1
ATOM 635 O O . LEU A 1 78 ? -12.797 -11.420 10.359 1.00 82.56 78 LEU A O 1
ATOM 639 N N . ALA A 1 79 ? -13.905 -10.822 8.493 1.00 86.19 79 ALA A N 1
ATOM 640 C CA . ALA A 1 79 ? -15.009 -10.153 9.171 1.00 86.19 79 ALA A CA 1
ATOM 641 C C . ALA A 1 79 ? -15.791 -11.131 10.058 1.00 86.19 79 ALA A C 1
ATOM 643 O O . ALA A 1 79 ? -15.977 -10.880 11.252 1.00 86.19 79 ALA A O 1
ATOM 644 N N . ASP A 1 80 ? -16.148 -12.279 9.478 1.00 86.69 80 ASP A N 1
ATOM 645 C CA . ASP A 1 80 ? -16.888 -13.347 10.148 1.00 86.69 80 ASP A CA 1
ATOM 646 C C . ASP A 1 80 ? -16.104 -13.948 11.326 1.00 86.69 80 ASP A C 1
ATOM 648 O O . ASP A 1 80 ? -16.637 -14.063 12.431 1.00 86.69 80 ASP A O 1
ATOM 652 N N . GLU A 1 81 ? -14.830 -14.300 11.120 1.00 84.56 81 GLU A N 1
ATOM 653 C CA . GLU A 1 81 ? -13.982 -14.917 12.155 1.00 84.56 81 GLU A CA 1
ATOM 654 C C . GLU A 1 81 ? -13.714 -13.976 13.340 1.00 84.56 81 GLU A C 1
ATOM 656 O O . GLU A 1 81 ? -13.710 -14.406 14.494 1.00 84.56 81 GLU A O 1
ATOM 661 N N . CYS A 1 82 ? -13.509 -12.683 13.073 1.00 83.38 82 CYS A N 1
ATOM 662 C CA . CYS A 1 82 ? -13.161 -11.694 14.096 1.00 83.38 82 CYS A CA 1
ATOM 663 C C . CYS A 1 82 ? -14.379 -10.962 14.681 1.00 83.38 82 CYS A C 1
ATOM 665 O O . CYS A 1 82 ? -14.207 -10.058 15.503 1.00 83.38 82 CYS A O 1
ATOM 667 N N . ALA A 1 83 ? -15.596 -11.335 14.267 1.00 84.50 83 ALA A N 1
ATOM 668 C CA . ALA A 1 83 ? -16.846 -10.675 14.644 1.00 84.50 83 ALA A CA 1
ATOM 669 C C . ALA A 1 83 ? -16.799 -9.145 14.450 1.00 84.50 83 ALA A C 1
ATOM 671 O O . ALA A 1 83 ? -17.315 -8.385 15.275 1.00 84.50 83 ALA A O 1
ATOM 672 N N . VAL A 1 84 ? -16.159 -8.697 13.366 1.00 85.88 84 VAL A N 1
ATOM 673 C CA . VAL A 1 84 ? -16.114 -7.287 12.961 1.00 85.88 84 VAL A CA 1
ATOM 674 C C . VAL A 1 84 ? -17.083 -7.057 11.812 1.00 85.88 84 VAL A C 1
ATOM 676 O O . VAL A 1 84 ? -17.329 -7.927 10.984 1.00 85.88 84 VAL A O 1
ATOM 679 N N . THR A 1 85 ? -17.666 -5.870 11.768 1.00 87.50 85 THR A N 1
ATOM 680 C CA . THR A 1 85 ? -18.643 -5.502 10.744 1.00 87.50 85 THR A CA 1
ATOM 681 C C . THR A 1 85 ? -17.965 -5.179 9.414 1.00 87.50 85 THR A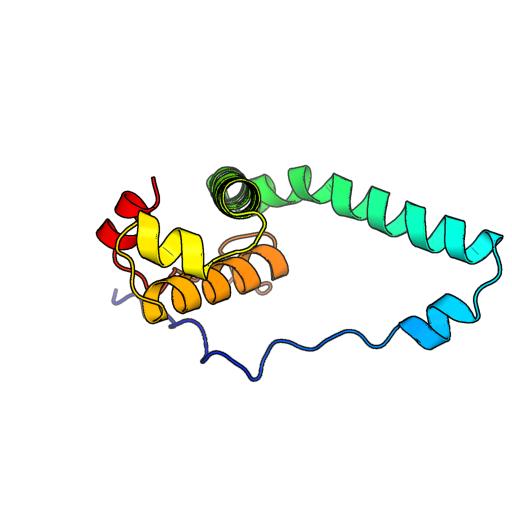 C 1
ATOM 683 O O . THR A 1 85 ? -16.849 -4.658 9.383 1.00 87.50 85 THR A O 1
ATOM 686 N N . ASP A 1 86 ? -18.681 -5.361 8.302 1.00 86.38 86 ASP A N 1
ATOM 687 C CA . ASP A 1 86 ? -18.210 -4.944 6.972 1.00 86.38 86 ASP A CA 1
ATOM 688 C C . ASP A 1 86 ? -17.802 -3.465 6.939 1.00 86.38 86 ASP A C 1
ATOM 690 O O . ASP A 1 86 ? -16.837 -3.083 6.279 1.00 86.38 86 ASP A O 1
ATOM 694 N N . THR A 1 87 ? -18.512 -2.614 7.685 1.00 86.75 87 THR A N 1
ATOM 695 C CA . THR A 1 87 ? -18.192 -1.189 7.817 1.00 86.75 87 THR A CA 1
ATOM 696 C C . THR A 1 87 ? -16.835 -0.952 8.473 1.00 86.75 87 THR A C 1
ATOM 698 O O . THR A 1 87 ? -16.086 -0.083 8.029 1.00 86.75 87 THR A O 1
ATOM 701 N N . GLU A 1 88 ? -16.482 -1.740 9.488 1.00 86.44 88 GLU A N 1
ATOM 702 C CA . GLU A 1 88 ? -15.172 -1.667 10.140 1.00 86.44 88 GLU A CA 1
ATOM 703 C C . GLU A 1 88 ? -14.075 -2.217 9.227 1.00 86.44 88 GLU A C 1
ATOM 705 O O . GLU A 1 88 ? -13.009 -1.616 9.088 1.00 86.44 88 GLU A O 1
ATOM 710 N N . VAL A 1 89 ? -14.346 -3.308 8.514 1.00 88.69 89 VAL A N 1
ATOM 711 C CA . VAL A 1 89 ? -13.419 -3.819 7.500 1.00 88.69 89 VAL A CA 1
ATOM 712 C C . VAL A 1 89 ? -13.145 -2.758 6.436 1.00 88.69 89 VAL A C 1
ATOM 714 O O . VAL A 1 89 ? -11.988 -2.484 6.124 1.00 88.69 89 VAL A O 1
ATOM 717 N N . GLN A 1 90 ? -14.177 -2.089 5.920 1.00 87.62 90 GLN A N 1
ATOM 718 C CA . GLN A 1 90 ? -13.992 -1.010 4.951 1.00 87.62 90 GLN A CA 1
ATOM 719 C C . GLN A 1 90 ? -13.183 0.153 5.532 1.00 87.62 90 GLN A C 1
ATOM 721 O O . GLN A 1 90 ? -12.254 0.627 4.875 1.00 87.62 90 GLN A O 1
ATOM 726 N N . ALA A 1 91 ? -13.479 0.598 6.757 1.00 85.94 91 ALA A N 1
ATOM 727 C CA . ALA A 1 91 ? -12.717 1.654 7.429 1.00 85.94 91 ALA A CA 1
ATOM 728 C C . ALA A 1 91 ? -11.232 1.280 7.595 1.00 85.94 91 ALA A C 1
ATOM 730 O O . ALA A 1 91 ? -10.350 2.109 7.342 1.00 85.94 91 ALA A O 1
ATOM 731 N N . PHE A 1 92 ? -10.939 0.017 7.925 1.00 89.44 92 PHE A N 1
ATOM 732 C CA . PHE A 1 92 ? -9.573 -0.508 7.961 1.00 89.44 92 PHE A CA 1
ATOM 733 C C . PHE A 1 92 ? -8.915 -0.456 6.582 1.00 89.44 92 PHE A C 1
ATOM 735 O O . PHE A 1 92 ? -7.794 0.037 6.459 1.00 89.44 92 PHE A O 1
ATOM 742 N N . LEU A 1 93 ? -9.602 -0.928 5.540 1.00 90.31 93 LEU A N 1
ATOM 743 C CA . LEU A 1 93 ? -9.059 -0.969 4.183 1.00 90.31 93 LEU A CA 1
ATOM 744 C C . LEU A 1 93 ? -8.766 0.423 3.630 1.00 90.31 93 LEU A C 1
ATOM 746 O O . LEU A 1 93 ? -7.736 0.608 2.983 1.00 90.31 93 LEU A O 1
ATOM 750 N N . SER A 1 94 ? -9.598 1.416 3.935 1.00 88.06 94 SER A N 1
ATOM 751 C CA . SER A 1 94 ? -9.320 2.807 3.567 1.00 88.06 94 SER A CA 1
ATOM 752 C C . SER A 1 94 ? -8.114 3.374 4.294 1.00 88.06 94 SER A C 1
ATOM 754 O O . SER A 1 94 ? -7.258 4.003 3.667 1.00 88.06 94 SER A O 1
ATOM 756 N N . TYR A 1 95 ? -7.996 3.112 5.598 1.00 88.88 95 TYR A N 1
ATOM 757 C CA . TYR A 1 95 ? -6.797 3.482 6.342 1.00 88.88 95 TYR A CA 1
ATOM 758 C C . TYR A 1 95 ? -5.547 2.810 5.760 1.00 88.88 95 TYR A C 1
ATOM 760 O O . TYR A 1 95 ? -4.547 3.483 5.509 1.00 88.88 95 TYR A O 1
ATOM 768 N N . ALA A 1 96 ? -5.610 1.504 5.491 1.00 91.81 96 ALA A N 1
ATOM 769 C CA . ALA A 1 96 ? -4.507 0.739 4.926 1.00 91.81 96 ALA A CA 1
ATOM 770 C C . ALA A 1 96 ? -4.114 1.250 3.532 1.00 91.81 96 ALA A C 1
ATOM 772 O O . ALA A 1 96 ? -2.927 1.418 3.258 1.00 91.81 96 ALA A O 1
ATOM 773 N N . ALA A 1 97 ? -5.086 1.561 2.670 1.00 90.00 97 ALA A N 1
ATOM 774 C CA . ALA A 1 97 ? -4.840 2.128 1.348 1.00 90.00 97 ALA A CA 1
ATOM 775 C C . ALA A 1 97 ? -4.118 3.481 1.438 1.00 90.00 97 ALA A C 1
ATOM 777 O O . ALA A 1 97 ? -3.110 3.689 0.759 1.00 90.00 97 ALA A O 1
ATOM 778 N N . LEU A 1 98 ? -4.583 4.377 2.313 1.00 88.62 98 LEU A N 1
ATOM 779 C CA . LEU A 1 98 ? -3.973 5.693 2.505 1.00 88.62 98 LEU A CA 1
ATOM 780 C C . LEU A 1 98 ? -2.571 5.597 3.128 1.00 88.62 98 LEU A C 1
ATOM 782 O O . LEU A 1 98 ? -1.653 6.303 2.702 1.00 88.62 98 LEU A O 1
ATOM 786 N N . PHE A 1 99 ? -2.388 4.696 4.095 1.00 91.75 99 PHE A N 1
ATOM 787 C CA . PHE A 1 99 ? -1.095 4.406 4.711 1.00 91.75 99 PHE A CA 1
ATOM 788 C C . PHE A 1 99 ? -0.087 3.874 3.689 1.00 91.75 99 PHE A C 1
ATOM 790 O O . PHE A 1 99 ? 1.030 4.381 3.604 1.00 91.75 99 PHE A O 1
ATOM 797 N N . LEU A 1 100 ? -0.474 2.880 2.883 1.00 92.38 100 LEU A N 1
ATOM 798 C CA . LEU A 1 100 ? 0.397 2.282 1.868 1.00 92.38 100 LEU A CA 1
ATOM 799 C C . LEU A 1 100 ? 0.712 3.257 0.727 1.00 92.38 100 LEU A C 1
ATOM 801 O O . LEU A 1 100 ? 1.813 3.210 0.186 1.00 92.38 100 LEU A O 1
ATOM 805 N N . TYR A 1 101 ? -0.212 4.161 0.393 1.00 90.00 101 TYR A N 1
ATOM 806 C CA . TYR A 1 101 ? 0.028 5.225 -0.581 1.00 90.00 101 TYR A CA 1
ATOM 807 C C . TYR A 1 101 ? 1.092 6.226 -0.102 1.00 90.00 101 TYR A C 1
ATOM 809 O O . TYR A 1 101 ? 1.985 6.581 -0.868 1.00 90.00 101 TYR A O 1
ATOM 817 N N . ASN A 1 102 ? 1.029 6.653 1.165 1.00 89.25 102 ASN A N 1
ATOM 818 C CA . ASN A 1 102 ? 1.993 7.605 1.734 1.00 89.25 102 ASN A CA 1
ATOM 819 C C . ASN A 1 102 ? 3.261 6.935 2.299 1.00 89.25 102 ASN A C 1
ATOM 821 O O . ASN A 1 102 ? 4.218 7.632 2.630 1.00 89.25 102 ASN A O 1
ATOM 825 N N . LEU A 1 103 ? 3.279 5.602 2.436 1.00 91.12 103 LEU A N 1
ATOM 826 C CA . LEU A 1 103 ? 4.307 4.843 3.166 1.00 91.12 103 LEU A CA 1
ATOM 827 C C . LEU A 1 103 ? 4.544 5.377 4.591 1.00 91.12 103 LEU A C 1
ATOM 829 O O . LEU A 1 103 ? 5.676 5.471 5.075 1.00 91.12 103 LEU A O 1
ATOM 833 N N . GLY A 1 104 ? 3.455 5.731 5.269 1.00 89.69 104 GLY A N 1
ATOM 834 C CA . GLY A 1 104 ? 3.486 6.323 6.598 1.00 89.69 104 GLY A CA 1
ATOM 835 C C . GLY A 1 104 ? 2.123 6.852 7.029 1.00 89.69 104 GLY A C 1
ATOM 836 O O . GLY A 1 104 ? 1.177 6.904 6.251 1.00 89.69 104 GLY A O 1
ATOM 837 N N . GLN A 1 105 ? 2.035 7.252 8.296 1.00 84.56 105 GLN A N 1
ATOM 838 C CA . GLN A 1 105 ? 0.804 7.736 8.945 1.00 84.56 105 GLN A CA 1
ATOM 839 C C . GLN A 1 105 ? 0.547 9.246 8.778 1.00 84.56 105 GLN A C 1
ATOM 841 O O . GLN A 1 105 ? -0.358 9.797 9.401 1.00 84.56 105 GLN A O 1
ATOM 846 N N . PHE A 1 106 ? 1.374 9.926 7.986 1.00 84.50 106 PHE A N 1
ATOM 847 C CA . PHE A 1 106 ? 1.267 11.355 7.709 1.00 84.50 106 PHE A CA 1
ATOM 848 C C . PHE A 1 106 ? 0.940 11.560 6.235 1.00 84.50 106 PHE A C 1
ATOM 850 O O . PHE A 1 106 ? 1.403 10.797 5.386 1.00 84.50 106 PHE A O 1
ATOM 857 N N . TYR A 1 107 ? 0.156 12.590 5.927 1.00 78.69 107 TYR A N 1
ATOM 858 C CA . TYR A 1 107 ? -0.017 13.021 4.543 1.00 78.69 107 TYR A CA 1
ATOM 859 C C . TYR A 1 107 ? 1.327 13.481 3.956 1.00 78.69 107 TYR A C 1
ATOM 861 O O . TYR A 1 107 ? 2.211 13.928 4.686 1.00 78.69 107 TYR A O 1
ATOM 869 N N . GLY A 1 108 ? 1.491 13.376 2.634 1.00 66.69 108 GLY A N 1
ATOM 870 C CA . GLY A 1 108 ? 2.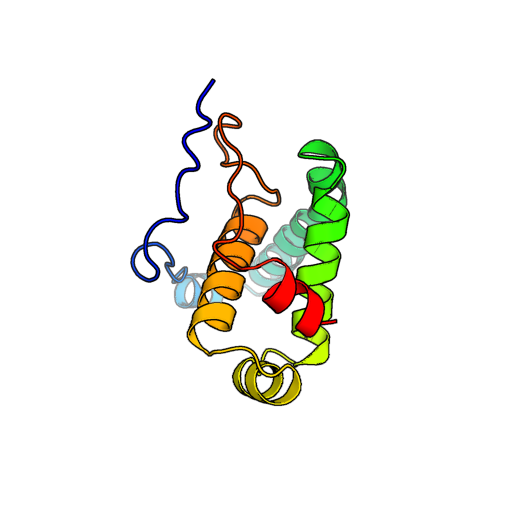746 13.705 1.944 1.00 66.69 108 GLY A CA 1
ATOM 871 C C . GLY A 1 108 ? 3.239 15.153 2.097 1.00 66.69 108 GLY A C 1
ATOM 872 O O . GLY A 1 108 ? 4.402 15.423 1.811 1.00 66.69 108 GLY A O 1
ATOM 873 N N . ASP A 1 109 ? 2.399 16.077 2.575 1.00 69.31 109 ASP A N 1
ATOM 874 C CA . ASP A 1 109 ? 2.806 17.439 2.954 1.00 69.31 109 ASP A CA 1
ATOM 875 C C . ASP A 1 109 ? 3.497 17.510 4.333 1.00 69.31 109 ASP A C 1
ATOM 877 O O . ASP A 1 109 ? 3.990 18.566 4.730 1.00 69.31 109 ASP A O 1
ATOM 881 N N . GLY A 1 110 ? 3.547 16.387 5.062 1.00 61.56 110 GLY A N 1
ATOM 882 C CA . GLY A 1 110 ? 4.161 16.238 6.381 1.00 61.56 110 GLY A CA 1
ATOM 883 C C . GLY A 1 110 ? 3.424 16.967 7.505 1.00 61.56 110 GLY A C 1
ATOM 884 O O . GLY A 1 110 ? 3.879 16.940 8.648 1.00 61.56 110 GLY A O 1
ATOM 885 N N . GLY A 1 111 ? 2.306 17.631 7.207 1.00 67.44 111 GLY A N 1
ATOM 886 C CA . GLY A 1 111 ? 1.660 18.542 8.144 1.00 67.44 111 GLY A CA 1
ATOM 887 C C . GLY A 1 111 ? 0.766 17.836 9.155 1.00 67.44 111 GLY A C 1
ATOM 888 O O . GLY A 1 111 ? 0.583 18.340 10.266 1.00 67.44 111 GLY A O 1
ATOM 889 N N . GLN A 1 112 ? 0.170 16.698 8.779 1.00 78.19 112 GLN A N 1
ATOM 890 C CA . GLN A 1 112 ? -0.925 16.103 9.546 1.00 78.19 112 GLN A CA 1
ATOM 891 C C . GLN A 1 112 ? -0.923 14.575 9.535 1.00 78.19 112 GLN A C 1
ATOM 893 O O . GLN A 1 112 ? -0.713 13.931 8.507 1.00 78.19 112 GLN A O 1
ATOM 898 N N . GLN A 1 113 ? -1.189 14.009 10.711 1.00 82.12 113 GLN A N 1
ATOM 899 C CA . GLN A 1 113 ? -1.382 12.578 10.914 1.00 82.12 113 GLN A CA 1
ATOM 900 C C . GLN A 1 113 ? -2.836 12.194 10.615 1.00 82.12 113 GLN A C 1
ATOM 902 O O . GLN A 1 113 ? -3.755 12.883 11.064 1.00 82.12 113 GLN A O 1
ATOM 907 N N . PHE A 1 114 ? -3.046 11.067 9.935 1.00 83.81 114 PHE A N 1
ATOM 908 C CA . PHE A 1 114 ? -4.359 10.429 9.820 1.00 83.81 114 PHE A CA 1
ATOM 909 C C . PHE A 1 114 ? -4.418 9.156 10.673 1.00 83.81 114 PHE A C 1
ATOM 911 O O . PHE A 1 114 ? -3.412 8.493 10.920 1.00 83.81 114 PHE A O 1
ATOM 918 N N . VAL A 1 115 ? -5.611 8.844 11.174 1.00 82.12 115 VAL A N 1
ATOM 919 C CA . VAL A 1 115 ? -5.870 7.763 12.136 1.00 82.12 115 VAL A CA 1
ATOM 920 C C . VAL A 1 115 ? -7.045 6.944 11.602 1.00 82.12 115 VAL A C 1
ATOM 922 O O . VAL A 1 115 ? -7.953 7.547 11.026 1.00 82.12 115 VAL A O 1
ATOM 925 N N . PRO A 1 116 ? -7.049 5.608 11.758 1.00 81.69 116 PRO A N 1
ATOM 926 C CA . PRO A 1 116 ? -8.181 4.793 11.334 1.00 81.69 116 PRO A CA 1
ATOM 927 C C . PRO A 1 116 ? -9.463 5.222 12.053 1.00 81.69 116 PRO A C 1
ATOM 929 O O . PRO A 1 116 ? -9.446 5.477 13.261 1.00 81.69 116 PRO A O 1
ATOM 932 N N . ASP A 1 117 ? -10.572 5.270 11.314 1.00 81.81 117 ASP A N 1
ATOM 933 C CA . ASP A 1 117 ? -11.909 5.503 11.871 1.00 81.81 117 ASP A CA 1
ATOM 934 C C . ASP A 1 117 ? -12.482 4.181 12.404 1.00 81.81 117 ASP A C 1
ATOM 936 O O . ASP A 1 117 ? -13.407 3.593 11.851 1.00 81.81 117 ASP A O 1
ATOM 940 N N . LEU A 1 118 ? -11.809 3.643 13.424 1.00 79.00 118 LEU A N 1
ATOM 941 C CA . LEU A 1 118 ? -12.082 2.338 14.017 1.00 79.00 118 LEU A CA 1
ATOM 942 C C . LEU A 1 118 ? -11.987 2.395 15.531 1.00 79.00 118 LEU A C 1
ATOM 944 O O . LEU A 1 118 ? -11.155 3.110 16.097 1.00 79.00 118 LEU A O 1
ATOM 948 N N . SER A 1 119 ? -12.807 1.580 16.193 1.00 78.00 119 SER A N 1
ATOM 949 C CA . SER A 1 119 ? -12.656 1.372 17.625 1.00 78.00 119 SER A CA 1
ATOM 950 C C . SER A 1 119 ? -11.386 0.557 17.907 1.00 78.00 119 SER A C 1
ATOM 952 O O . SER A 1 119 ? -10.982 -0.308 17.125 1.00 78.00 119 SER A O 1
ATOM 954 N N . ASN A 1 120 ? -10.752 0.815 19.053 1.00 77.00 120 ASN A N 1
ATOM 955 C CA . ASN A 1 120 ? -9.607 0.013 19.489 1.00 77.00 120 ASN A CA 1
ATOM 956 C C . ASN A 1 120 ? -9.985 -1.459 19.692 1.00 77.00 120 ASN A C 1
ATOM 958 O O . ASN A 1 120 ? -9.119 -2.317 19.568 1.00 77.00 120 ASN A O 1
ATOM 962 N N . ASP A 1 121 ? -11.243 -1.744 20.027 1.00 74.44 121 ASP A N 1
ATOM 963 C CA . ASP A 1 121 ? -11.702 -3.106 20.283 1.00 74.44 121 ASP A CA 1
ATOM 964 C C . ASP A 1 121 ? -11.843 -3.881 18.969 1.00 74.44 121 ASP A C 1
ATOM 966 O O . ASP A 1 121 ? -11.402 -5.021 18.891 1.00 74.44 121 ASP A O 1
ATOM 970 N N . SER A 1 122 ? -12.296 -3.233 17.894 1.00 73.31 122 SER A N 1
ATOM 971 C CA . SER A 1 122 ? -12.365 -3.826 16.549 1.00 73.31 122 SER A CA 1
ATOM 972 C C . SER A 1 122 ? -10.972 -4.166 15.998 1.00 73.31 122 SER A C 1
ATOM 974 O O . SER A 1 122 ? -10.776 -5.216 15.389 1.00 73.31 122 SER A O 1
ATOM 976 N N . LEU A 1 123 ? -9.975 -3.309 16.264 1.00 73.31 123 LEU A N 1
ATOM 977 C CA . LEU A 1 123 ? -8.570 -3.559 15.905 1.00 73.31 123 LEU A CA 1
ATOM 978 C C . LEU A 1 123 ? -7.907 -4.644 16.762 1.00 73.31 123 LEU A C 1
ATOM 980 O O . LEU A 1 123 ? -6.979 -5.302 16.302 1.00 73.31 123 LEU A O 1
ATOM 984 N N . LYS A 1 124 ? -8.343 -4.813 18.013 1.00 72.38 124 LYS A N 1
ATOM 985 C CA . LYS A 1 124 ? -7.848 -5.884 18.885 1.00 72.38 124 LYS A CA 1
ATOM 986 C C . LYS A 1 124 ? -8.494 -7.218 18.555 1.00 72.38 124 LYS A C 1
ATOM 988 O O . LYS A 1 124 ? -7.795 -8.207 18.551 1.00 72.38 124 LYS A O 1
ATOM 993 N N . ASN A 1 125 ? -9.787 -7.253 18.247 1.00 62.31 125 ASN A N 1
ATOM 994 C CA . ASN A 1 125 ? -10.495 -8.496 17.923 1.00 62.31 125 ASN A CA 1
ATOM 995 C C . ASN A 1 125 ? -10.016 -9.131 16.608 1.00 62.31 125 ASN A C 1
ATOM 997 O O . ASN A 1 125 ? -10.247 -10.311 16.372 1.00 62.31 125 ASN A O 1
ATOM 1001 N N . THR A 1 126 ? -9.326 -8.358 15.766 1.00 57.50 126 THR A N 1
ATOM 1002 C CA . THR A 1 126 ? -8.633 -8.847 14.569 1.00 57.50 126 THR A CA 1
ATOM 1003 C C . THR A 1 126 ? -7.249 -9.465 14.861 1.00 57.50 126 THR A C 1
ATOM 1005 O O . THR A 1 126 ? -6.564 -9.861 13.915 1.00 57.50 126 THR A O 1
ATOM 1008 N N . LEU A 1 127 ? -6.855 -9.587 16.145 1.00 45.12 127 LEU A N 1
ATOM 1009 C CA . LEU A 1 127 ? -5.651 -10.270 16.657 1.00 45.12 127 LEU A CA 1
ATOM 1010 C C . LEU A 1 127 ? -5.899 -11.099 17.934 1.00 45.12 127 LEU A C 1
ATOM 1012 O O . LEU A 1 127 ? -6.183 -10.510 19.000 1.00 45.12 127 LEU A O 1
#

Organism: NCBI:txid48097